Protein AF-A0AAW2TIK8-F1 (afdb_monomer_lite)

Structure (mmCIF, N/CA/C/O backbone):
data_AF-A0AAW2TIK8-F1
#
_entry.id   AF-A0AAW2TIK8-F1
#
loop_
_atom_site.group_PDB
_atom_site.id
_atom_site.type_symbol
_atom_site.label_atom_id
_atom_site.label_alt_id
_atom_site.label_comp_id
_atom_site.label_asym_id
_atom_site.label_entity_id
_atom_site.label_seq_id
_atom_site.pdbx_PDB_ins_code
_atom_site.Cartn_x
_atom_site.Cartn_y
_atom_site.Cartn_z
_atom_site.occupancy
_atom_site.B_iso_or_equiv
_atom_site.auth_seq_id
_atom_site.auth_comp_id
_atom_site.auth_asym_id
_atom_site.auth_atom_id
_atom_site.pdbx_PDB_model_num
ATOM 1 N N . MET A 1 1 ? 1.581 -4.994 28.833 1.00 66.00 1 MET A N 1
ATOM 2 C CA . MET A 1 1 ? 2.100 -5.561 27.565 1.00 66.00 1 MET A CA 1
ATOM 3 C C . MET A 1 1 ? 1.507 -4.843 26.355 1.00 66.00 1 MET A C 1
ATOM 5 O O . MET A 1 1 ? 2.281 -4.379 25.531 1.00 66.00 1 MET A O 1
ATOM 9 N N . LYS A 1 2 ? 0.182 -4.620 26.327 1.00 69.62 2 LYS A N 1
ATOM 10 C CA . LYS A 1 2 ? -0.512 -3.812 25.308 1.00 69.62 2 LYS A CA 1
ATOM 11 C C . LYS A 1 2 ? 0.108 -2.423 25.056 1.00 69.62 2 LYS A C 1
ATOM 13 O O . LYS A 1 2 ? 0.392 -2.105 23.920 1.00 69.62 2 LYS A O 1
ATOM 18 N N . SER A 1 3 ? 0.474 -1.666 26.097 1.00 70.50 3 SER A N 1
ATOM 19 C CA . SER A 1 3 ? 1.081 -0.329 25.917 1.00 70.50 3 SER A CA 1
ATOM 20 C C . SER A 1 3 ? 2.444 -0.316 25.212 1.00 70.50 3 SER A C 1
ATOM 22 O O . SER A 1 3 ? 2.773 0.654 24.540 1.00 70.50 3 SER A O 1
ATOM 24 N N . LYS A 1 4 ? 3.258 -1.373 25.357 1.00 75.75 4 LYS A N 1
ATOM 25 C CA . LYS A 1 4 ? 4.522 -1.504 24.611 1.00 75.75 4 LYS A CA 1
ATOM 26 C C . LYS A 1 4 ? 4.248 -1.893 23.163 1.00 75.75 4 LYS A C 1
ATOM 28 O O . LYS A 1 4 ? 4.946 -1.413 22.285 1.00 75.75 4 LYS A O 1
ATOM 33 N N . PHE A 1 5 ? 3.238 -2.733 22.941 1.00 68.75 5 PHE A N 1
ATOM 34 C CA . PHE A 1 5 ? 2.788 -3.096 21.606 1.00 68.75 5 PHE A CA 1
ATOM 35 C C . PHE A 1 5 ? 2.281 -1.848 20.882 1.00 68.75 5 PHE A C 1
ATOM 37 O O . PHE A 1 5 ? 2.911 -1.430 19.927 1.00 68.75 5 PHE A O 1
ATOM 44 N N . ASP A 1 6 ? 1.290 -1.148 21.430 1.00 71.50 6 ASP A N 1
ATOM 45 C CA . ASP A 1 6 ? 0.727 0.079 20.850 1.00 71.50 6 ASP A CA 1
ATOM 46 C C . ASP A 1 6 ? 1.783 1.187 20.649 1.00 71.50 6 ASP A C 1
ATOM 48 O O . ASP A 1 6 ? 1.673 1.984 19.728 1.00 71.50 6 ASP A O 1
ATOM 52 N N . LYS A 1 7 ? 2.859 1.222 21.450 1.00 73.50 7 LYS A N 1
ATOM 53 C CA . LYS A 1 7 ? 3.975 2.164 21.252 1.00 73.50 7 LYS A CA 1
ATOM 54 C C . LYS A 1 7 ? 4.802 1.884 19.988 1.00 73.50 7 LYS A C 1
ATOM 56 O O . LYS A 1 7 ? 5.297 2.827 19.382 1.00 73.50 7 LYS A O 1
ATOM 61 N N . TYR A 1 8 ? 4.995 0.616 19.623 1.00 66.50 8 TYR A N 1
ATOM 62 C CA . TYR A 1 8 ? 5.801 0.212 18.457 1.00 66.50 8 TYR A CA 1
ATOM 63 C C . TYR A 1 8 ? 4.946 -0.207 17.244 1.00 66.50 8 TYR A C 1
ATOM 65 O O . TYR A 1 8 ? 5.443 -0.246 16.123 1.00 66.50 8 TYR A O 1
ATOM 73 N N . TRP A 1 9 ? 3.664 -0.501 17.470 1.00 64.00 9 TRP A N 1
ATOM 74 C CA . TRP A 1 9 ? 2.665 -0.952 16.492 1.00 64.00 9 TRP A CA 1
ATOM 75 C C . TRP A 1 9 ? 1.493 0.029 16.305 1.00 64.00 9 TRP A C 1
ATOM 77 O O . TRP A 1 9 ? 0.561 -0.300 15.570 1.00 64.00 9 TRP A O 1
ATOM 87 N N . GLY A 1 10 ? 1.508 1.189 16.975 1.00 64.44 10 GLY A N 1
ATOM 88 C CA . GLY A 1 10 ? 0.425 2.185 16.964 1.00 64.44 10 GLY A CA 1
ATOM 89 C C . GLY A 1 10 ? -0.039 2.591 15.563 1.00 64.44 10 GLY A C 1
ATOM 90 O O . GLY A 1 10 ? 0.697 2.404 14.600 1.00 64.44 10 GLY A O 1
ATOM 91 N N . ASP A 1 11 ? -1.285 3.074 15.461 1.00 60.19 11 ASP A N 1
ATOM 92 C CA . ASP A 1 11 ? -2.034 3.511 14.262 1.00 60.19 11 ASP A CA 1
ATOM 93 C C . ASP A 1 11 ? -1.713 2.804 12.930 1.00 60.19 11 ASP A C 1
ATOM 95 O O . ASP A 1 11 ? -1.920 3.350 11.855 1.00 60.19 11 ASP A O 1
ATOM 99 N N . THR A 1 12 ? -1.340 1.520 12.994 1.00 63.50 12 THR A N 1
ATOM 100 C CA . THR A 1 12 ? -0.848 0.658 11.900 1.00 63.50 12 THR A CA 1
ATOM 101 C C . THR A 1 12 ? 0.594 0.933 11.494 1.00 63.50 12 THR A C 1
ATOM 103 O O . THR A 1 12 ? 0.934 1.965 10.919 1.00 63.50 12 THR A O 1
ATOM 106 N N . ASN A 1 13 ? 1.434 -0.090 11.650 1.00 76.81 13 ASN A N 1
ATOM 107 C CA . ASN A 1 13 ? 2.733 -0.134 11.001 1.00 76.81 13 ASN A CA 1
ATOM 108 C C . ASN A 1 13 ? 2.525 -0.274 9.477 1.00 76.81 13 ASN A C 1
ATOM 110 O O . ASN A 1 13 ? 2.269 -1.370 8.977 1.00 76.81 13 ASN A O 1
ATOM 114 N N . LEU A 1 14 ? 2.589 0.847 8.751 1.00 84.50 14 LEU A N 1
ATOM 115 C CA . LEU A 1 14 ? 2.429 0.924 7.293 1.00 84.50 14 LEU A CA 1
ATOM 116 C C . LEU A 1 14 ? 3.286 -0.122 6.559 1.00 84.50 14 LEU A C 1
ATOM 118 O O . LEU A 1 14 ? 2.807 -0.749 5.617 1.00 84.50 14 LEU A O 1
ATOM 122 N N . LEU A 1 15 ? 4.508 -0.371 7.039 1.00 86.19 15 LEU A 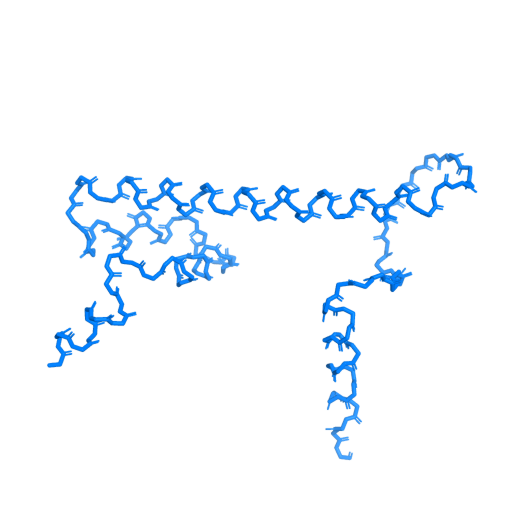N 1
ATOM 123 C CA . LEU A 1 15 ? 5.414 -1.368 6.469 1.00 86.19 15 LEU A CA 1
ATOM 124 C C . LEU A 1 15 ? 4.837 -2.788 6.557 1.00 86.19 15 LEU A C 1
ATOM 126 O O . LEU A 1 15 ? 4.927 -3.542 5.592 1.00 86.19 15 LEU A O 1
ATOM 130 N N . MET A 1 16 ? 4.190 -3.146 7.671 1.00 86.19 16 MET A N 1
ATOM 131 C CA . MET A 1 16 ? 3.514 -4.444 7.799 1.00 86.19 16 MET A CA 1
ATOM 132 C C . MET A 1 16 ? 2.353 -4.569 6.813 1.00 86.19 16 MET A C 1
ATOM 134 O O . MET A 1 16 ? 2.179 -5.620 6.201 1.00 86.19 16 MET A O 1
ATOM 138 N N . SER A 1 17 ? 1.579 -3.501 6.626 1.00 88.62 17 SER A N 1
ATOM 139 C CA . SER A 1 17 ? 0.485 -3.486 5.653 1.00 88.62 17 SER A CA 1
ATOM 140 C C . SER A 1 17 ? 1.000 -3.657 4.224 1.00 88.62 17 SER A C 1
ATOM 142 O O . SER A 1 17 ? 0.435 -4.441 3.467 1.00 88.62 17 SER A O 1
ATOM 144 N N . ILE A 1 18 ? 2.100 -2.987 3.870 1.00 89.88 18 ILE A N 1
ATOM 145 C CA . ILE A 1 18 ? 2.764 -3.140 2.568 1.00 89.88 18 ILE A CA 1
ATOM 146 C C . ILE A 1 18 ? 3.255 -4.581 2.387 1.00 89.88 18 ILE A C 1
ATOM 148 O O . ILE A 1 18 ? 2.927 -5.205 1.381 1.00 89.88 18 ILE A O 1
ATOM 152 N N . ALA A 1 19 ? 3.953 -5.148 3.376 1.00 89.69 19 ALA A N 1
ATOM 153 C CA . ALA A 1 19 ? 4.454 -6.522 3.317 1.00 89.69 19 ALA A CA 1
ATOM 154 C C . ALA A 1 19 ? 3.326 -7.548 3.109 1.00 89.69 19 ALA A C 1
ATOM 156 O O . ALA A 1 19 ? 3.457 -8.469 2.305 1.00 89.69 19 ALA A O 1
ATOM 157 N N . VAL A 1 20 ? 2.189 -7.360 3.787 1.00 89.94 20 VAL A N 1
ATOM 158 C CA . VAL A 1 20 ? 1.002 -8.209 3.616 1.00 89.94 20 VAL A CA 1
ATOM 159 C C . VAL A 1 20 ? 0.420 -8.085 2.207 1.00 89.94 20 VAL A C 1
ATOM 161 O O . VAL A 1 20 ? 0.038 -9.096 1.624 1.00 89.94 20 VAL A O 1
ATOM 164 N N . VAL A 1 21 ? 0.353 -6.879 1.637 1.00 90.94 21 VAL A N 1
ATOM 165 C CA . VAL A 1 21 ? -0.169 -6.685 0.273 1.00 90.94 21 VAL A CA 1
ATOM 166 C C . VAL A 1 21 ? 0.776 -7.256 -0.784 1.00 90.94 21 VAL A C 1
ATOM 168 O O . VAL A 1 21 ? 0.303 -7.775 -1.797 1.00 90.94 21 VAL A O 1
ATOM 171 N N . MET A 1 22 ? 2.086 -7.189 -0.546 1.00 87.75 22 MET A N 1
ATOM 172 C CA . MET A 1 22 ? 3.103 -7.764 -1.427 1.00 87.75 22 MET A CA 1
ATOM 173 C C . MET A 1 22 ? 3.120 -9.299 -1.401 1.00 87.75 22 MET A C 1
ATOM 175 O O . MET A 1 22 ? 3.618 -9.899 -2.352 1.00 87.75 22 MET A O 1
ATOM 179 N N . ASP A 1 23 ? 2.544 -9.954 -0.382 1.00 87.19 23 ASP A N 1
ATOM 180 C CA . ASP A 1 23 ? 2.339 -11.406 -0.412 1.00 87.19 23 ASP A CA 1
ATOM 181 C C . ASP A 1 23 ? 1.287 -11.759 -1.490 1.00 87.19 23 ASP A C 1
ATOM 183 O O . ASP A 1 23 ? 0.118 -11.353 -1.378 1.00 87.19 23 ASP A O 1
ATOM 187 N N . PRO A 1 24 ? 1.649 -12.554 -2.520 1.00 84.25 24 PRO A N 1
ATOM 188 C CA . PRO A 1 24 ? 0.759 -12.894 -3.632 1.00 84.25 24 PRO A CA 1
ATOM 189 C C . PRO A 1 24 ? -0.567 -13.544 -3.217 1.00 84.25 24 PRO A C 1
ATOM 191 O O . PRO A 1 24 ? -1.543 -13.487 -3.973 1.00 84.25 24 PRO A O 1
ATOM 194 N N . ARG A 1 25 ? -0.611 -14.173 -2.036 1.00 86.00 25 ARG A N 1
ATOM 195 C CA . ARG A 1 25 ? -1.780 -14.886 -1.501 1.00 86.00 25 ARG A CA 1
ATOM 196 C C . ARG A 1 25 ? -2.758 -13.952 -0.793 1.00 86.00 25 ARG A C 1
ATOM 198 O O . ARG A 1 25 ? -3.951 -14.240 -0.755 1.00 86.00 25 ARG A O 1
ATOM 205 N N . CYS A 1 26 ? -2.262 -12.851 -0.238 1.00 82.31 26 CYS A N 1
ATOM 206 C CA . CYS A 1 26 ? -3.016 -11.951 0.629 1.00 82.31 26 CYS A CA 1
ATOM 207 C C . CYS A 1 26 ? -3.583 -10.764 -0.157 1.00 82.31 26 CYS A C 1
ATOM 209 O O . CYS A 1 26 ? -4.797 -10.526 -0.130 1.00 82.31 26 CYS A O 1
ATOM 211 N N . LYS A 1 27 ? -2.721 -10.062 -0.913 1.00 84.81 27 LYS A N 1
ATOM 212 C CA . LYS A 1 27 ? -3.057 -8.836 -1.663 1.00 84.81 27 LYS A CA 1
ATO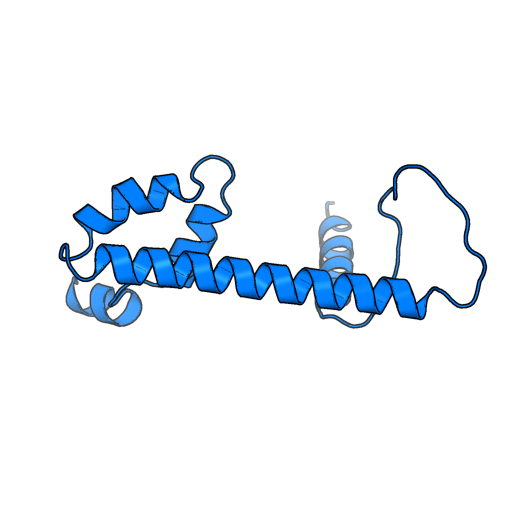M 213 C C . LYS A 1 27 ? -3.802 -7.809 -0.783 1.00 84.81 27 LYS A C 1
ATOM 215 O O . LYS A 1 27 ? -3.807 -7.887 0.443 1.00 84.81 27 LYS A O 1
ATOM 220 N N . LEU A 1 28 ? -4.472 -6.835 -1.404 1.00 86.94 28 LEU A N 1
ATOM 221 C CA . LEU A 1 28 ? -5.289 -5.837 -0.694 1.00 86.94 28 LEU A CA 1
ATOM 222 C C . LEU A 1 28 ? -6.465 -6.443 0.094 1.00 86.94 28 LEU A C 1
ATOM 224 O O . LEU A 1 28 ? -6.854 -5.884 1.114 1.00 86.94 28 LEU A O 1
ATOM 228 N N . ARG A 1 29 ? -6.965 -7.627 -0.297 1.00 86.81 29 ARG A N 1
ATOM 229 C CA . 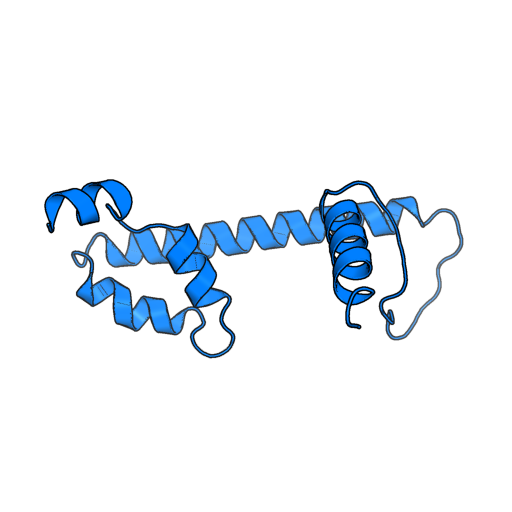ARG A 1 29 ? -8.079 -8.308 0.395 1.00 86.81 29 ARG A CA 1
ATOM 230 C C . ARG A 1 29 ? -7.769 -8.644 1.851 1.00 86.81 29 ARG A C 1
ATOM 232 O O . ARG A 1 29 ? -8.675 -8.700 2.679 1.00 86.81 29 ARG A O 1
ATOM 239 N N . ALA A 1 30 ? -6.499 -8.871 2.177 1.00 86.56 30 ALA A N 1
ATOM 240 C CA . ALA A 1 30 ? -6.096 -9.082 3.559 1.00 86.56 30 ALA A CA 1
ATOM 241 C C . ALA A 1 30 ? -6.315 -7.826 4.420 1.00 86.56 30 ALA A C 1
ATOM 243 O O . ALA A 1 30 ? -6.675 -7.951 5.589 1.00 86.56 30 ALA A O 1
ATOM 244 N N . LEU A 1 31 ? -6.167 -6.625 3.853 1.00 88.31 31 LEU A N 1
ATOM 245 C CA . LEU A 1 31 ? -6.436 -5.378 4.573 1.00 88.31 31 LEU A CA 1
ATOM 246 C C . LEU A 1 31 ? -7.937 -5.176 4.787 1.00 88.31 31 LEU A C 1
ATOM 248 O O . LEU A 1 31 ? -8.334 -4.819 5.894 1.00 88.31 31 LEU A O 1
ATOM 252 N N . ASP A 1 32 ? -8.761 -5.510 3.788 1.00 88.56 32 ASP A N 1
ATOM 253 C CA . ASP A 1 32 ? -10.227 -5.458 3.896 1.00 88.56 32 ASP A CA 1
ATOM 254 C C . ASP A 1 32 ? -10.752 -6.344 5.039 1.00 88.56 32 ASP A C 1
ATOM 256 O O . ASP A 1 32 ? -11.743 -6.020 5.690 1.00 88.56 32 ASP A O 1
ATOM 260 N N . PHE A 1 33 ? -10.076 -7.462 5.320 1.00 88.19 33 PHE A N 1
ATOM 261 C CA . PHE A 1 33 ? -10.426 -8.352 6.427 1.00 88.19 33 PHE A CA 1
ATOM 262 C C . PHE A 1 33 ? -9.854 -7.898 7.778 1.00 88.19 33 PHE A C 1
ATOM 264 O O . PHE A 1 33 ? -10.535 -7.980 8.807 1.00 88.19 33 PHE A O 1
ATOM 271 N N . CYS A 1 34 ? -8.592 -7.465 7.799 1.00 87.69 34 CYS A N 1
ATOM 272 C CA . CYS A 1 34 ? -7.868 -7.168 9.032 1.00 87.69 34 CYS A CA 1
ATOM 273 C C . CYS A 1 34 ? -8.221 -5.793 9.602 1.00 87.69 34 CYS A C 1
ATOM 275 O O . CYS A 1 34 ? -8.441 -5.668 10.806 1.00 87.69 34 CYS A O 1
ATOM 277 N N . PHE A 1 35 ? -8.296 -4.752 8.775 1.00 87.69 35 PHE A N 1
ATOM 278 C CA . PHE A 1 35 ? -8.416 -3.379 9.267 1.00 87.69 35 PHE A CA 1
ATOM 279 C C . PHE A 1 35 ? -9.725 -3.094 10.010 1.00 87.69 35 PHE A C 1
ATOM 281 O O . PHE A 1 35 ? -9.638 -2.480 11.073 1.00 87.69 35 PHE A O 1
ATOM 288 N N . PRO A 1 36 ? -10.902 -3.601 9.594 1.00 88.50 36 PRO A N 1
ATOM 289 C CA . PRO A 1 36 ? -12.131 -3.450 10.382 1.00 88.50 36 PRO A CA 1
ATOM 290 C C . PRO A 1 36 ? -12.069 -4.074 11.783 1.00 88.50 36 PRO A C 1
ATOM 292 O O . PRO A 1 36 ? -12.878 -3.743 12.643 1.00 88.50 36 PRO A O 1
ATOM 295 N N . ARG A 1 37 ? -11.130 -5.001 12.020 1.00 86.81 37 ARG A N 1
ATOM 296 C CA . ARG A 1 37 ? -10.915 -5.651 13.323 1.00 86.81 37 ARG A CA 1
ATOM 297 C C . ARG A 1 37 ? -9.874 -4.930 14.178 1.00 86.81 37 ARG A C 1
ATOM 299 O O . ARG A 1 37 ? -9.856 -5.130 15.389 1.00 86.81 37 ARG A O 1
ATOM 306 N N . LEU A 1 38 ? -8.993 -4.146 13.554 1.00 81.88 38 LEU A N 1
ATOM 307 C CA . LEU A 1 38 ? -7.920 -3.411 14.225 1.00 81.88 38 LEU A CA 1
ATOM 308 C C . LEU A 1 38 ? -8.282 -1.943 14.497 1.00 81.88 38 LEU A C 1
ATOM 310 O O . LEU A 1 38 ? -7.785 -1.382 15.471 1.00 81.88 38 LEU A O 1
ATOM 314 N N . TYR A 1 39 ? -9.137 -1.334 13.672 1.00 81.25 39 TYR A N 1
ATOM 315 C CA . TYR A 1 39 ? -9.421 0.103 13.690 1.00 81.25 39 TYR A CA 1
ATOM 316 C C . TYR A 1 39 ? -10.906 0.413 13.868 1.00 81.25 39 TYR A C 1
ATOM 318 O O . TYR A 1 39 ? -11.781 -0.401 13.580 1.00 81.25 39 TYR A O 1
ATOM 326 N N . SER A 1 40 ? -11.193 1.637 14.315 1.00 82.69 40 SER A N 1
ATOM 327 C CA . SER A 1 40 ? -12.528 2.222 14.213 1.00 82.69 40 SER A CA 1
ATOM 328 C C . SER A 1 40 ? -12.904 2.426 12.744 1.00 82.69 40 SER A C 1
ATOM 330 O O . SER A 1 40 ? -12.047 2.721 11.912 1.00 82.69 40 SER A O 1
ATOM 332 N N . SER A 1 41 ? -14.197 2.311 12.431 1.00 80.56 41 SER A N 1
ATOM 333 C CA . SER A 1 41 ? -14.708 2.369 11.051 1.00 80.56 41 SER A CA 1
ATOM 334 C C . SER A 1 41 ? -14.239 3.601 10.264 1.00 80.56 41 SER A C 1
ATOM 336 O O . SER A 1 41 ? -13.994 3.495 9.071 1.00 80.56 41 SER A O 1
ATOM 338 N N . GLU A 1 42 ? -14.076 4.748 10.928 1.00 81.56 42 GLU A N 1
ATOM 339 C CA . GLU A 1 42 ? -13.605 6.000 10.315 1.00 81.56 42 GLU A CA 1
ATOM 340 C C . GLU A 1 42 ? -12.124 5.947 9.888 1.00 81.56 42 GLU A C 1
ATOM 342 O O . GLU A 1 42 ? -11.716 6.578 8.913 1.00 81.56 42 GLU A O 1
ATOM 347 N N . THR A 1 43 ? -11.303 5.175 10.602 1.00 84.19 43 THR A N 1
ATOM 348 C CA . THR A 1 43 ? -9.854 5.085 10.369 1.00 84.19 43 THR A CA 1
ATOM 349 C C . THR A 1 43 ? -9.506 4.002 9.345 1.00 84.19 43 THR A C 1
ATOM 351 O O . THR A 1 43 ? -8.474 4.099 8.683 1.00 84.19 43 THR A O 1
ATOM 354 N N . VAL A 1 44 ? -10.375 3.000 9.160 1.00 87.12 44 VAL A N 1
ATOM 355 C CA . VAL A 1 44 ? -10.170 1.888 8.212 1.00 87.12 44 VAL A CA 1
ATOM 356 C C . VAL A 1 44 ? -9.954 2.398 6.791 1.00 87.12 44 VAL A C 1
ATOM 358 O O . VAL A 1 44 ? -8.929 2.095 6.183 1.00 87.12 44 VAL A O 1
ATOM 361 N N . GLU A 1 45 ? -10.889 3.193 6.267 1.00 88.06 45 GLU A N 1
ATOM 362 C CA . GLU A 1 45 ? -10.820 3.685 4.885 1.00 88.06 45 GLU A CA 1
ATOM 363 C C . GLU A 1 45 ? -9.579 4.552 4.661 1.00 88.06 45 GLU A C 1
ATOM 365 O O . GLU A 1 45 ? -8.867 4.388 3.668 1.00 88.06 45 GLU A O 1
ATOM 370 N N . ARG A 1 46 ? -9.261 5.417 5.632 1.00 89.38 46 ARG A N 1
ATOM 371 C CA . ARG A 1 46 ? -8.060 6.259 5.605 1.00 89.38 46 ARG A CA 1
ATOM 372 C C . ARG A 1 46 ? -6.786 5.417 5.535 1.00 89.38 46 ARG A C 1
ATOM 374 O O . ARG A 1 46 ? -5.868 5.752 4.782 1.00 89.38 46 ARG A O 1
ATOM 381 N N . GLN A 1 47 ? -6.729 4.321 6.287 1.00 87.50 47 GLN A N 1
ATOM 382 C CA . GLN A 1 47 ? -5.557 3.457 6.312 1.00 87.50 47 GLN A CA 1
ATOM 383 C C . GLN A 1 47 ? -5.398 2.664 5.013 1.00 87.50 47 GLN A C 1
ATOM 385 O O . GLN A 1 47 ? -4.287 2.576 4.490 1.00 87.50 47 GLN A O 1
ATOM 390 N N . ILE A 1 48 ? -6.489 2.131 4.452 1.00 89.38 48 ILE A N 1
ATOM 391 C CA . ILE A 1 48 ? -6.457 1.437 3.153 1.00 89.38 48 ILE A CA 1
ATOM 392 C C . ILE A 1 48 ? -5.991 2.399 2.058 1.00 89.38 48 ILE A C 1
ATOM 394 O O . ILE A 1 48 ? -5.087 2.059 1.294 1.00 89.38 48 ILE A O 1
ATOM 398 N N . ALA A 1 49 ? -6.548 3.612 2.021 1.00 91.44 49 ALA A N 1
ATOM 399 C CA . ALA A 1 49 ? -6.159 4.635 1.056 1.00 91.44 49 ALA A CA 1
ATOM 400 C C . ALA A 1 49 ? -4.674 5.006 1.183 1.00 91.44 49 ALA A C 1
ATOM 402 O O . ALA A 1 49 ? -3.981 5.138 0.177 1.00 91.44 49 ALA A O 1
ATOM 403 N N . THR A 1 50 ? -4.166 5.113 2.414 1.00 91.50 50 THR A N 1
ATOM 404 C CA . THR A 1 50 ? -2.746 5.390 2.674 1.00 91.50 50 THR A CA 1
ATOM 405 C C . THR A 1 50 ? -1.855 4.276 2.126 1.00 91.50 50 THR A C 1
ATOM 407 O O . THR A 1 50 ? -0.900 4.564 1.407 1.00 91.50 50 THR A O 1
ATOM 410 N N . VAL A 1 51 ? -2.188 3.007 2.388 1.00 91.12 51 VAL A N 1
ATOM 411 C CA . VAL A 1 51 ? -1.413 1.862 1.877 1.00 91.12 51 VAL A CA 1
ATOM 412 C C . VAL A 1 51 ? -1.435 1.820 0.349 1.00 91.12 51 VAL A C 1
ATOM 414 O O . VAL A 1 51 ? -0.386 1.691 -0.280 1.00 91.12 51 VAL A O 1
ATOM 417 N N . GLN A 1 52 ? -2.609 1.977 -0.266 1.00 92.12 52 GLN A N 1
ATOM 418 C CA . GLN A 1 52 ? -2.733 2.004 -1.724 1.00 92.12 52 GLN A CA 1
ATOM 419 C C . GLN A 1 52 ? -1.901 3.130 -2.336 1.00 92.12 52 GLN A C 1
ATOM 421 O O . GLN A 1 52 ? -1.122 2.876 -3.250 1.00 92.12 52 GLN A O 1
ATOM 426 N N . LYS A 1 53 ? -2.015 4.351 -1.800 1.00 93.56 53 LYS A N 1
ATOM 427 C CA . LYS A 1 53 ? -1.233 5.503 -2.253 1.00 93.56 53 LYS A CA 1
ATOM 428 C C . LYS A 1 53 ? 0.267 5.209 -2.203 1.00 93.56 53 LYS A C 1
ATOM 430 O O . LYS A 1 53 ? 0.941 5.385 -3.209 1.00 93.56 53 LYS A O 1
ATOM 435 N N . THR A 1 54 ? 0.759 4.686 -1.081 1.00 92.31 54 THR A N 1
ATOM 436 C CA . THR A 1 54 ? 2.190 4.382 -0.918 1.00 92.31 54 THR A CA 1
ATOM 437 C C . THR A 1 54 ? 2.684 3.311 -1.892 1.00 92.31 54 THR A C 1
ATOM 439 O O . THR A 1 54 ? 3.791 3.416 -2.406 1.00 92.31 54 THR A O 1
ATOM 442 N N . LEU A 1 55 ? 1.858 2.306 -2.209 1.00 91.88 55 LEU A N 1
ATOM 443 C CA . LEU A 1 55 ? 2.196 1.283 -3.203 1.00 91.88 55 LEU A CA 1
ATOM 444 C C . LEU A 1 55 ? 2.252 1.853 -4.623 1.00 91.88 55 LEU A C 1
ATOM 446 O O . LEU A 1 55 ? 3.137 1.484 -5.392 1.00 91.88 55 LEU A O 1
ATOM 450 N N . TYR A 1 56 ? 1.324 2.747 -4.973 1.00 92.56 56 TYR A N 1
ATOM 451 C CA . TYR A 1 56 ? 1.340 3.417 -6.273 1.00 92.56 56 TYR A CA 1
ATOM 452 C C . TYR A 1 56 ? 2.540 4.350 -6.421 1.00 92.56 56 TYR A C 1
ATOM 454 O O . TYR A 1 56 ? 3.169 4.346 -7.476 1.00 92.56 56 TYR A O 1
ATOM 462 N N . GLU A 1 57 ? 2.876 5.109 -5.377 1.00 92.31 57 GLU A N 1
ATOM 463 C CA . GLU A 1 57 ? 4.069 5.962 -5.350 1.00 92.31 57 GLU A CA 1
ATOM 464 C C . GLU A 1 57 ? 5.335 5.118 -5.537 1.00 92.31 57 GLU A C 1
ATOM 466 O O . GLU A 1 57 ? 6.094 5.369 -6.474 1.00 92.31 57 GLU A O 1
ATOM 471 N N . LEU A 1 58 ? 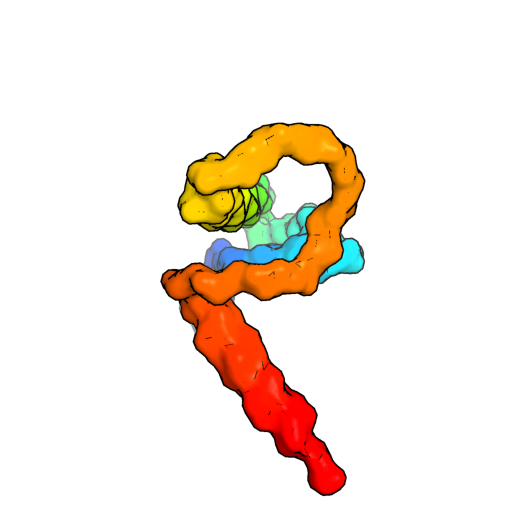5.488 4.037 -4.765 1.00 90.62 58 LEU A N 1
ATOM 472 C CA . LEU A 1 58 ? 6.620 3.114 -4.886 1.00 90.62 58 LEU A CA 1
ATOM 473 C C . LEU A 1 58 ? 6.743 2.518 -6.297 1.00 90.62 58 LEU A C 1
ATOM 475 O O . LEU A 1 58 ? 7.835 2.447 -6.858 1.00 90.62 58 LEU A O 1
ATOM 479 N N . TYR A 1 59 ? 5.624 2.102 -6.891 1.00 89.06 59 TYR A N 1
ATOM 480 C CA . TYR A 1 59 ? 5.617 1.591 -8.260 1.00 89.06 59 TYR A CA 1
ATOM 481 C C . TYR A 1 59 ? 5.983 2.674 -9.281 1.00 89.06 59 TYR A C 1
ATOM 483 O O . TYR A 1 59 ? 6.728 2.407 -10.221 1.00 89.06 59 TYR A O 1
ATOM 491 N N . SER A 1 60 ? 5.482 3.898 -9.107 1.00 88.88 60 SER A N 1
ATOM 492 C CA . SER A 1 60 ? 5.785 5.009 -10.012 1.00 88.88 60 SER A CA 1
ATOM 493 C C . SER A 1 60 ? 7.268 5.380 -9.991 1.00 88.88 60 SER A C 1
ATOM 495 O O . SER A 1 60 ? 7.850 5.590 -11.053 1.00 88.88 60 SER A O 1
ATOM 497 N N . GLU A 1 61 ? 7.894 5.377 -8.812 1.00 88.19 61 GLU A N 1
ATOM 498 C CA . GLU A 1 61 ? 9.332 5.593 -8.654 1.00 88.19 61 GLU A CA 1
ATOM 499 C C . GLU A 1 61 ? 10.130 4.465 -9.308 1.00 88.19 61 GLU A C 1
ATOM 501 O O . GLU A 1 61 ? 11.057 4.733 -10.068 1.00 88.19 61 GLU A O 1
ATOM 506 N N . TYR A 1 62 ? 9.726 3.211 -9.089 1.00 88.94 62 TYR A N 1
ATOM 507 C CA . TYR A 1 62 ? 10.345 2.057 -9.739 1.00 88.94 62 TYR A CA 1
ATOM 508 C C . TYR A 1 62 ? 10.312 2.171 -11.270 1.00 88.94 62 TYR A C 1
ATOM 510 O O . TYR A 1 62 ? 11.338 2.007 -11.927 1.00 88.94 62 TYR A O 1
ATOM 518 N N . VAL A 1 63 ? 9.154 2.508 -11.845 1.00 86.62 63 VAL A N 1
ATOM 519 C CA . VAL A 1 63 ? 9.005 2.702 -13.296 1.00 86.62 63 VAL A CA 1
ATOM 520 C C . VAL A 1 63 ? 9.837 3.885 -13.791 1.00 86.62 63 VAL A C 1
ATOM 522 O O . VAL A 1 63 ? 10.435 3.800 -14.860 1.00 86.62 63 VAL A O 1
ATOM 525 N N . ALA A 1 64 ? 9.897 4.985 -13.039 1.00 83.88 64 ALA A N 1
ATOM 526 C CA . ALA A 1 64 ? 10.705 6.146 -13.404 1.00 83.88 64 ALA A CA 1
ATOM 527 C C . ALA A 1 64 ? 12.203 5.809 -13.449 1.00 83.88 64 ALA A C 1
ATOM 529 O O . ALA A 1 64 ? 12.881 6.185 -14.406 1.00 83.88 64 ALA A O 1
ATOM 530 N N . ILE A 1 65 ? 12.702 5.059 -12.462 1.00 82.00 65 ILE A N 1
ATOM 531 C CA . ILE A 1 65 ? 14.086 4.569 -12.427 1.00 82.00 65 ILE A CA 1
ATOM 532 C C . ILE A 1 65 ? 14.341 3.653 -13.626 1.00 82.00 65 ILE A C 1
ATOM 534 O O . ILE A 1 65 ? 15.253 3.916 -14.404 1.00 82.00 65 ILE A O 1
ATOM 538 N N . PHE A 1 66 ? 13.476 2.661 -13.845 1.00 81.12 66 PHE A N 1
ATOM 539 C CA . PHE A 1 66 ? 13.599 1.720 -14.959 1.00 81.12 66 PHE A CA 1
ATOM 540 C C . PHE A 1 66 ? 13.604 2.415 -16.332 1.00 81.12 66 PHE A C 1
ATOM 542 O O . PHE A 1 66 ? 14.401 2.091 -17.210 1.00 81.12 66 PHE A O 1
ATOM 549 N N . ASN A 1 67 ? 12.740 3.413 -16.530 1.00 77.38 67 ASN A N 1
ATOM 550 C CA . ASN A 1 67 ? 12.704 4.173 -17.779 1.00 77.38 67 ASN A CA 1
ATOM 551 C C . ASN A 1 67 ? 13.961 5.039 -17.953 1.00 77.38 67 ASN A C 1
ATOM 553 O O . ASN A 1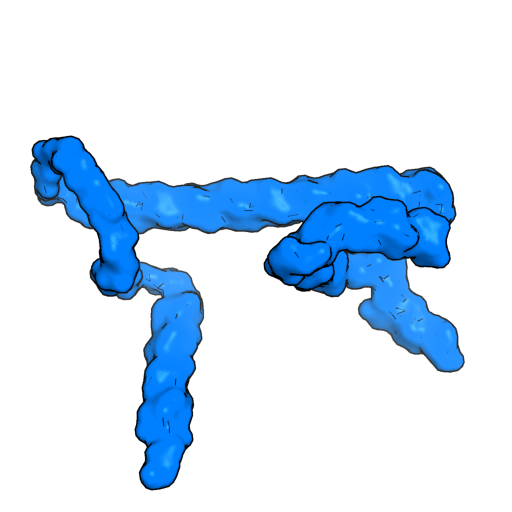 67 ? 14.497 5.115 -19.056 1.00 77.38 67 ASN A O 1
ATOM 557 N N . THR A 1 68 ? 14.469 5.638 -16.873 1.00 72.88 68 THR A N 1
ATOM 558 C CA . THR A 1 68 ? 15.722 6.413 -16.896 1.00 72.88 68 THR A CA 1
ATOM 559 C C . THR A 1 68 ? 16.920 5.522 -17.244 1.00 72.88 68 THR A C 1
ATOM 561 O O . THR A 1 68 ? 17.788 5.923 -18.018 1.00 72.88 68 THR A O 1
ATOM 564 N N . GLU A 1 69 ? 16.942 4.288 -16.736 1.00 61.28 69 GLU A N 1
ATOM 565 C CA . GLU A 1 69 ? 17.925 3.258 -17.099 1.00 61.28 69 GLU A CA 1
ATOM 566 C C . GLU A 1 69 ? 17.797 2.833 -18.571 1.00 61.28 69 GLU A C 1
ATOM 568 O O . GLU A 1 69 ? 18.799 2.586 -19.235 1.00 61.28 69 GLU A O 1
ATOM 573 N N . SER A 1 70 ? 16.582 2.791 -19.125 1.00 58.31 70 SER A N 1
ATOM 574 C CA . SER A 1 70 ? 16.378 2.452 -20.540 1.00 58.31 70 SER A CA 1
ATOM 575 C C . SER A 1 70 ? 16.807 3.566 -21.509 1.00 58.31 70 SER A C 1
ATOM 577 O O . SER A 1 70 ? 17.261 3.277 -22.617 1.00 58.31 70 SER A O 1
ATOM 579 N N . GLU A 1 71 ? 16.710 4.836 -21.100 1.00 55.91 71 GLU A N 1
ATOM 580 C CA . GLU A 1 71 ? 17.123 5.985 -21.917 1.00 55.91 71 GLU A CA 1
ATOM 581 C C . GLU A 1 71 ? 18.645 6.194 -21.912 1.00 55.91 71 GLU A C 1
ATOM 583 O O . GLU A 1 71 ? 19.205 6.601 -22.931 1.00 55.91 71 GLU A O 1
ATOM 588 N N . SER A 1 72 ? 19.343 5.852 -20.823 1.00 50.56 72 SER A N 1
ATOM 589 C CA . SER A 1 72 ? 20.809 5.957 -20.739 1.00 50.56 72 SER A CA 1
ATOM 590 C C . SER A 1 72 ? 21.557 4.904 -21.572 1.00 50.56 72 SER A C 1
ATOM 592 O O . SER A 1 72 ? 22.727 5.097 -21.900 1.00 50.56 72 SER A O 1
ATOM 594 N N . ILE A 1 73 ? 20.880 3.826 -21.980 1.00 50.62 73 ILE A N 1
ATOM 595 C CA . ILE A 1 73 ? 21.411 2.763 -22.856 1.00 50.62 73 ILE A CA 1
ATOM 596 C C . ILE A 1 73 ? 21.124 3.065 -24.348 1.00 50.62 73 ILE A C 1
ATOM 598 O O . ILE A 1 73 ? 21.603 2.377 -25.248 1.00 50.62 73 ILE A O 1
ATOM 602 N N . GLY A 1 74 ? 20.349 4.115 -24.637 1.00 44.25 74 GLY A N 1
ATOM 603 C CA . GLY A 1 74 ? 19.621 4.291 -25.894 1.00 44.25 74 GLY A CA 1
ATOM 604 C C . GLY A 1 74 ? 20.201 5.222 -26.965 1.00 44.25 74 GLY A C 1
ATOM 605 O O . GLY A 1 74 ? 19.450 5.568 -27.877 1.00 44.25 74 GLY A O 1
ATOM 606 N N . GLU A 1 75 ? 21.482 5.612 -26.961 1.00 41.78 75 GLU A N 1
ATOM 607 C CA . GLU A 1 75 ? 22.118 6.144 -28.188 1.00 41.78 75 GLU A CA 1
ATOM 608 C C . GLU A 1 75 ? 22.599 4.986 -29.082 1.00 41.78 75 GLU A C 1
ATOM 610 O O . GLU A 1 75 ? 23.789 4.750 -29.271 1.00 41.78 75 GLU A O 1
ATOM 615 N N . GLY A 1 76 ? 21.656 4.214 -29.632 1.00 42.50 76 GLY A N 1
ATOM 616 C CA . GLY A 1 76 ? 22.004 3.040 -30.435 1.00 42.50 76 GLY A CA 1
ATOM 617 C C . GLY A 1 76 ? 20.825 2.227 -30.959 1.00 42.50 76 GLY A C 1
ATOM 618 O O . GLY A 1 76 ? 20.661 1.077 -30.590 1.00 42.50 76 GLY A O 1
ATOM 619 N N . GLN A 1 77 ? 20.056 2.820 -31.876 1.00 42.72 77 GLN A N 1
ATOM 620 C CA . GLN A 1 77 ? 19.142 2.163 -32.828 1.00 42.72 77 GLN A CA 1
ATOM 621 C C . GLN A 1 77 ? 17.895 1.435 -32.277 1.00 42.72 77 GLN A C 1
ATOM 623 O O . GLN A 1 77 ? 17.908 0.299 -31.819 1.00 42.72 77 GLN A O 1
ATOM 628 N N . ARG A 1 78 ? 16.752 2.093 -32.513 1.00 47.78 78 ARG A N 1
ATOM 629 C CA . ARG A 1 78 ? 15.406 1.506 -32.601 1.00 47.78 78 ARG A CA 1
ATOM 630 C C . ARG A 1 78 ? 15.399 0.265 -33.507 1.00 47.78 78 ARG A C 1
ATOM 632 O O . ARG A 1 78 ? 15.897 0.364 -34.626 1.00 47.78 78 ARG A O 1
ATOM 639 N N . ASN A 1 79 ? 14.750 -0.826 -33.075 1.00 39.75 79 ASN A N 1
ATOM 640 C CA . ASN A 1 79 ? 13.634 -1.494 -33.774 1.00 39.75 79 ASN A CA 1
ATOM 641 C C . ASN A 1 79 ? 13.065 -2.698 -32.977 1.00 39.75 79 ASN A C 1
ATOM 643 O O . ASN A 1 79 ? 13.763 -3.367 -32.233 1.00 39.75 79 ASN A O 1
ATOM 647 N N . ASN A 1 80 ? 11.760 -2.905 -33.175 1.00 46.97 80 ASN A N 1
ATOM 648 C CA . ASN A 1 80 ? 10.778 -3.817 -32.563 1.00 46.97 80 ASN A CA 1
ATOM 649 C C . ASN A 1 80 ? 11.162 -5.250 -32.092 1.00 46.97 80 ASN A C 1
ATOM 651 O O . ASN A 1 80 ? 11.894 -5.964 -32.768 1.00 46.97 80 ASN A O 1
ATOM 655 N N . LE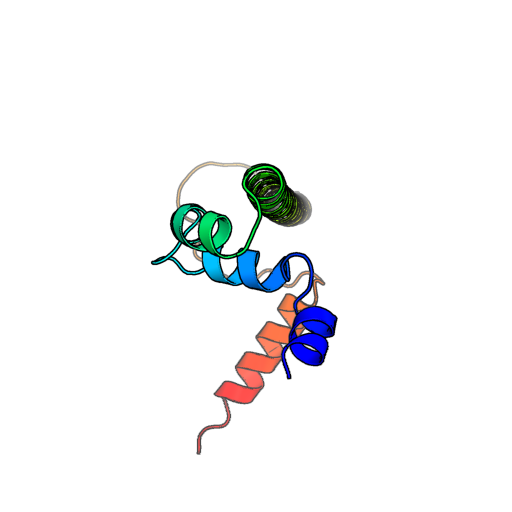U A 1 81 ? 10.367 -5.690 -31.094 1.00 37.56 81 LEU A N 1
ATOM 656 C CA . LEU A 1 81 ? 9.862 -7.044 -30.758 1.00 37.56 81 LEU A CA 1
ATOM 657 C C . LEU A 1 81 ? 10.656 -7.967 -29.805 1.00 37.56 81 LEU A C 1
ATOM 659 O O . LEU A 1 81 ? 11.725 -8.468 -30.125 1.00 37.56 81 LEU A O 1
ATOM 663 N N . SER A 1 82 ? 9.922 -8.329 -28.739 1.00 44.28 82 SER A N 1
ATOM 664 C CA . SER A 1 82 ? 9.928 -9.588 -27.973 1.00 44.28 82 SER A CA 1
ATOM 665 C C . SER A 1 82 ? 10.976 -9.776 -26.872 1.00 44.28 82 SER A C 1
ATOM 667 O O . SER A 1 82 ? 12.154 -9.931 -27.146 1.00 44.28 82 SER A O 1
ATOM 669 N N . ASN A 1 83 ? 10.451 -9.876 -25.639 1.00 51.22 83 ASN A N 1
ATOM 670 C CA . ASN A 1 83 ? 11.065 -10.331 -24.383 1.00 51.22 83 ASN A CA 1
ATOM 671 C C . ASN A 1 83 ? 12.428 -9.725 -24.009 1.00 51.22 83 ASN A C 1
ATOM 673 O O . ASN A 1 83 ? 13.437 -10.108 -24.591 1.00 51.22 83 ASN A O 1
ATOM 677 N N . PRO A 1 84 ? 12.523 -8.928 -22.931 1.00 45.53 84 PRO A N 1
ATOM 678 C CA . PRO A 1 84 ? 13.788 -8.785 -22.243 1.00 45.53 84 PRO A CA 1
ATOM 679 C C . PRO A 1 84 ? 13.903 -9.930 -21.236 1.00 45.53 84 PRO A C 1
ATOM 681 O O . PRO A 1 84 ? 13.330 -9.900 -20.146 1.00 45.53 84 PRO A O 1
ATOM 684 N N . ASP A 1 85 ? 14.617 -10.966 -21.665 1.00 35.03 85 ASP A N 1
ATOM 685 C CA . ASP A 1 85 ? 15.343 -11.845 -20.759 1.00 35.03 85 ASP A CA 1
ATOM 686 C C . ASP A 1 85 ? 16.235 -10.960 -19.871 1.00 35.03 85 ASP A C 1
ATOM 688 O O . ASP A 1 85 ? 16.902 -10.036 -20.348 1.00 35.03 85 ASP A O 1
ATOM 692 N N . LEU A 1 86 ? 16.148 -11.171 -18.562 1.00 46.38 86 LEU A N 1
ATOM 693 C CA . LEU A 1 86 ? 16.774 -10.337 -17.542 1.00 46.38 86 LEU A CA 1
ATOM 694 C C . LEU A 1 86 ? 18.280 -10.603 -17.524 1.00 46.38 86 LEU A C 1
ATOM 696 O O . LEU A 1 86 ? 18.752 -11.445 -16.762 1.00 46.38 86 LEU A O 1
ATOM 700 N N . THR A 1 87 ? 19.054 -9.877 -18.325 1.00 42.62 87 THR A N 1
ATOM 701 C CA . THR A 1 87 ? 20.512 -9.869 -18.172 1.00 42.62 87 THR A CA 1
ATOM 702 C C . THR A 1 87 ? 21.075 -8.458 -18.126 1.00 42.62 87 THR A C 1
ATOM 704 O O . THR A 1 87 ? 21.074 -7.746 -19.124 1.00 42.62 87 THR A O 1
ATOM 707 N N . ASN A 1 88 ? 21.613 -8.146 -16.943 1.00 53.34 88 ASN A N 1
ATOM 708 C CA . ASN A 1 88 ? 22.712 -7.230 -16.650 1.00 53.34 88 ASN A CA 1
ATOM 709 C C . ASN A 1 88 ? 22.641 -5.810 -17.218 1.00 53.34 88 ASN A C 1
ATOM 711 O O . ASN A 1 88 ? 23.164 -5.532 -18.295 1.00 53.34 88 ASN A O 1
ATOM 715 N N . VAL A 1 89 ? 22.189 -4.887 -16.369 1.00 47.81 89 VAL A N 1
ATOM 716 C CA . VAL A 1 89 ? 22.693 -3.512 -16.357 1.00 47.81 89 VAL A CA 1
ATOM 717 C C . VAL A 1 89 ? 22.981 -3.145 -14.903 1.00 47.81 89 VAL A C 1
ATOM 719 O O . VAL A 1 89 ? 22.074 -3.033 -14.084 1.00 47.81 89 VAL A O 1
ATOM 722 N N . GLU A 1 90 ? 24.264 -3.016 -14.569 1.00 50.31 90 GLU A N 1
ATOM 723 C CA . GLU A 1 90 ? 24.726 -2.421 -13.316 1.00 50.31 90 GLU A CA 1
ATOM 724 C C . GLU A 1 90 ? 24.548 -0.905 -13.420 1.00 50.31 90 GLU A C 1
ATOM 726 O O . GLU A 1 90 ? 25.266 -0.222 -14.148 1.00 50.31 90 GLU A O 1
ATOM 731 N N . THR A 1 91 ? 23.564 -0.350 -12.715 1.00 47.53 91 THR A N 1
ATOM 732 C CA . THR A 1 91 ? 23.526 1.082 -12.410 1.00 47.53 91 THR A CA 1
ATOM 733 C C . THR A 1 91 ? 23.135 1.278 -10.949 1.00 47.53 91 THR A C 1
ATOM 735 O O . THR A 1 91 ? 22.365 0.521 -10.362 1.00 47.53 91 THR A O 1
ATOM 738 N N . GLN A 1 92 ? 23.794 2.265 -10.356 1.00 49.03 92 GLN A N 1
ATOM 739 C CA . GLN A 1 92 ? 24.061 2.505 -8.944 1.00 49.03 92 GLN A CA 1
ATOM 740 C C . GLN A 1 92 ? 22.808 2.793 -8.093 1.00 49.03 92 GLN A C 1
ATOM 742 O O . GLN A 1 92 ? 22.633 3.879 -7.550 1.00 49.03 92 GLN A O 1
ATOM 747 N N . CYS A 1 93 ? 21.931 1.808 -7.936 1.00 51.41 93 CYS A N 1
ATOM 748 C CA . CYS A 1 93 ? 21.091 1.679 -6.754 1.00 51.41 93 CYS A CA 1
ATOM 749 C C . CYS A 1 93 ? 21.697 0.589 -5.863 1.00 51.41 93 CYS A C 1
ATOM 751 O O . CYS A 1 93 ? 22.262 -0.385 -6.370 1.00 51.41 93 CYS A O 1
ATOM 753 N N . GLY A 1 94 ? 21.579 0.722 -4.537 1.00 61.00 94 GLY A N 1
ATOM 754 C CA . GLY A 1 94 ? 22.126 -0.255 -3.579 1.00 61.00 94 GLY A CA 1
ATOM 755 C C . GLY A 1 94 ? 21.602 -1.690 -3.761 1.00 61.00 94 GLY A C 1
ATOM 756 O O . GLY A 1 94 ? 22.078 -2.604 -3.098 1.00 61.00 94 GLY A O 1
ATOM 757 N N . TRP A 1 95 ? 20.649 -1.913 -4.675 1.00 69.06 95 TRP A N 1
ATOM 758 C CA . TRP A 1 95 ? 20.240 -3.241 -5.127 1.00 69.06 95 TRP A CA 1
ATOM 759 C C . TRP A 1 95 ? 21.323 -3.983 -5.908 1.00 69.06 95 TRP A C 1
ATOM 761 O O . TRP A 1 95 ? 21.374 -5.203 -5.814 1.00 69.06 95 TRP A O 1
ATOM 771 N N . SER A 1 96 ? 22.187 -3.281 -6.645 1.00 67.75 96 SER A N 1
ATOM 772 C CA . SER A 1 96 ? 23.328 -3.894 -7.344 1.00 67.75 96 SER A CA 1
ATOM 773 C C . SER A 1 96 ? 24.350 -4.446 -6.345 1.00 67.75 96 SER A C 1
ATOM 775 O O . SER A 1 96 ? 24.641 -5.639 -6.365 1.00 67.75 96 SER A O 1
ATOM 777 N N . GLU A 1 97 ? 24.772 -3.617 -5.387 1.00 77.56 97 GLU A N 1
ATOM 778 C CA . GLU A 1 97 ? 25.634 -4.008 -4.262 1.00 77.56 97 GLU A CA 1
ATOM 779 C C . GLU A 1 97 ? 25.011 -5.146 -3.435 1.00 77.56 97 GLU A C 1
ATOM 781 O O . GLU A 1 97 ? 25.683 -6.110 -3.067 1.00 77.56 97 GLU A O 1
ATOM 786 N N . TYR A 1 98 ? 23.702 -5.077 -3.173 1.00 76.25 98 TYR A N 1
ATOM 787 C CA . TYR A 1 98 ? 22.978 -6.125 -2.453 1.00 76.25 98 TYR A CA 1
ATOM 788 C C . TYR A 1 98 ? 22.900 -7.441 -3.242 1.00 76.25 98 TYR A C 1
ATOM 790 O O . TYR A 1 98 ? 23.081 -8.515 -2.669 1.00 76.25 98 TYR A O 1
ATOM 798 N N . ALA A 1 99 ? 22.665 -7.387 -4.553 1.00 76.25 99 ALA A N 1
ATOM 799 C CA . ALA A 1 99 ? 22.647 -8.569 -5.410 1.00 76.25 99 ALA A CA 1
ATOM 800 C C . ALA A 1 99 ? 24.039 -9.213 -5.522 1.00 76.25 99 ALA A C 1
ATOM 802 O O . ALA A 1 99 ? 24.152 -10.440 -5.528 1.00 76.25 99 ALA A O 1
ATOM 803 N N . GLU A 1 100 ? 25.100 -8.408 -5.578 1.00 81.50 100 GLU A N 1
ATOM 804 C CA . GLU A 1 100 ? 26.486 -8.884 -5.552 1.00 81.50 100 GLU A CA 1
ATOM 805 C C . GLU A 1 100 ? 26.831 -9.537 -4.203 1.00 81.50 100 GLU A C 1
ATOM 807 O O . GLU A 1 100 ? 27.381 -10.642 -4.160 1.00 81.50 100 GLU A O 1
ATOM 812 N N . PHE A 1 101 ? 26.391 -8.929 -3.097 1.00 83.94 101 PHE A N 1
ATOM 813 C CA . PHE A 1 101 ? 26.477 -9.516 -1.762 1.00 83.94 101 PHE A CA 1
ATOM 814 C C . PHE A 1 101 ? 25.772 -10.879 -1.684 1.00 83.94 101 PHE A C 1
ATOM 816 O O . PHE A 1 101 ? 26.377 -11.844 -1.215 1.00 83.94 101 PHE A O 1
ATOM 823 N N . LEU A 1 102 ? 24.540 -11.003 -2.188 1.00 78.75 102 LEU A N 1
ATOM 824 C CA . LEU A 1 102 ? 23.809 -12.276 -2.190 1.00 78.75 102 LEU A CA 1
ATOM 825 C C . LEU A 1 102 ? 24.548 -13.376 -2.966 1.00 78.75 102 LEU A C 1
ATOM 827 O O . LEU A 1 102 ? 24.678 -14.487 -2.454 1.00 78.75 102 LEU A O 1
ATOM 831 N N . LYS A 1 103 ? 25.112 -13.060 -4.140 1.00 79.75 103 LYS A N 1
ATOM 832 C CA . LYS A 1 103 ? 25.931 -14.007 -4.922 1.00 79.75 103 LYS A CA 1
ATOM 833 C C . LYS A 1 103 ? 27.159 -14.481 -4.140 1.00 79.75 103 LYS A C 1
ATOM 835 O O . LYS A 1 103 ? 27.495 -15.664 -4.183 1.00 79.75 103 LYS A O 1
ATOM 840 N N . SER A 1 104 ? 27.812 -13.581 -3.400 1.00 81.88 104 SER A N 1
ATOM 841 C CA . SER A 1 104 ? 28.968 -13.931 -2.562 1.00 81.88 104 SER A CA 1
ATOM 842 C C . SER A 1 104 ? 28.596 -14.874 -1.410 1.00 81.88 104 SER A C 1
ATOM 844 O O . SER A 1 104 ? 29.349 -15.796 -1.106 1.00 81.88 104 SER A O 1
ATOM 846 N N . VAL A 1 105 ? 27.409 -14.705 -0.819 1.00 77.88 105 VAL A N 1
ATOM 847 C CA . VAL A 1 105 ? 26.912 -15.522 0.299 1.00 77.88 105 VAL A CA 1
ATOM 848 C C . VAL A 1 105 ? 26.412 -16.890 -0.177 1.00 77.88 105 VAL A C 1
ATOM 850 O O . VAL A 1 105 ? 26.691 -17.895 0.471 1.00 77.88 105 VAL A O 1
ATOM 853 N N . GLU A 1 106 ? 25.726 -16.960 -1.321 1.00 65.31 106 GLU A N 1
ATOM 854 C CA . GLU A 1 106 ? 25.245 -18.224 -1.905 1.00 65.31 106 GLU A CA 1
ATOM 855 C C . GLU A 1 106 ? 26.374 -19.083 -2.490 1.00 65.31 106 GLU A C 1
ATOM 857 O O . GLU A 1 106 ? 26.258 -20.307 -2.523 1.00 65.31 106 GLU A O 1
ATOM 862 N N . SER A 1 107 ? 27.497 -18.469 -2.884 1.00 60.72 107 SER A N 1
ATOM 863 C CA . SER A 1 107 ? 28.706 -19.192 -3.309 1.00 60.72 107 SER A CA 1
ATOM 864 C C . SER A 1 107 ? 29.433 -19.920 -2.167 1.00 60.72 107 SER A C 1
ATOM 866 O O . SER A 1 107 ? 30.362 -20.686 -2.420 1.00 60.72 107 SER A O 1
ATOM 868 N N . ILE A 1 108 ? 28.997 -19.717 -0.917 1.00 57.59 108 ILE A N 1
ATOM 869 C CA . ILE A 1 108 ? 29.540 -20.359 0.283 1.00 57.59 108 ILE A CA 1
ATOM 870 C C . ILE A 1 108 ? 28.501 -21.352 0.832 1.00 57.59 108 ILE A C 1
ATOM 872 O O . ILE A 1 108 ? 27.803 -21.118 1.822 1.00 57.59 108 ILE A O 1
ATOM 876 N N . GLN A 1 109 ? 28.419 -22.509 0.185 1.00 45.81 109 GLN A N 1
ATOM 877 C CA . GLN A 1 109 ? 27.980 -23.770 0.790 1.00 45.81 109 GLN A CA 1
ATOM 878 C C . GLN A 1 109 ? 29.048 -24.833 0.436 1.00 45.81 109 GLN A C 1
ATOM 880 O O . GLN A 1 109 ? 29.692 -24.691 -0.601 1.00 45.81 109 GLN A O 1
ATOM 885 N N . PRO A 1 110 ? 29.299 -25.804 1.334 1.00 53.47 110 PRO A N 1
ATOM 886 C CA . PRO A 1 110 ? 30.623 -26.355 1.667 1.00 53.47 110 PRO A CA 1
ATOM 887 C C . PRO A 1 110 ? 31.341 -27.148 0.571 1.00 53.47 110 PRO A C 1
ATOM 889 O O . PRO A 1 110 ? 30.658 -27.752 -0.286 1.00 53.47 110 PRO A O 1
#

Radius of gyration: 20.21 Å; chains: 1; bounding box: 45×33×61 Å

Secondary structure (DSSP, 8-state):
-HHHHHHHHTT--HHHHHHHHHSTTTTTHHHHHHHHHHS-HHHHHHHHHHHHHHHHHHHHHHHHHHHHHHHHT-SS---------------SSHHHHHHHHHHHHHT---

Organism: Sesamum radiatum (NCBI:txid300843)

Foldseek 3Di:
DVVVCCVVQPLHPLVVQLVQLPPPVRHLVVLVVVQVVVDDPVSSVVSSVVSVVVVVVVVVVVVVVVVVLVVVVPPDDDDDDDDDPDDDDDDDDCVNVVVVVVVVVVVDDD

Sequence (110 aa):
MKSKFDKYWGDTNLLMSIAVVMDPRCKLRALDFCFPRLYSSETVERQIATVQKTLYELYSEYVAIFNTESESIGEGQRNNLSNPDLTNVETQCGWSEYAEFLKSVESIQP

InterPro domains:
  IPR012337 Ribonuclease H-like superfamily [SSF53098] (2-82)
  IPR025525 hAT-like transposase, RNase-H fold [PF14372] (1-62)

pLDDT: mean 73.24, std 16.99, range [35.03, 93.56]